Protein AF-A0A7W0L7A7-F1 (afdb_monomer_lite)

Secondary structure (DSSP, 8-state):
-PPPPEEEEEEEEEEESSTTEEEEEEE-SS---S-TTEEEEEEEEEE-SS--SS-EEEEEEEEEEESS--SEEEEEEEE-TT------EEEEEPP-

Sequence (96 aa):
MPGKPETLCVDGCVCFDDGSWTAELVEHDGPQGINPKILIIDLVVSRSDVGADVLSEVPVHYELQTSSEYDQVQVDPRDEPGSSRLVDVQEVSRAD

Structure (mmCIF, N/CA/C/O backbone):
data_AF-A0A7W0L7A7-F1
#
_entry.id   AF-A0A7W0L7A7-F1
#
loop_
_atom_site.group_PDB
_atom_site.id
_atom_site.type_symbol
_atom_site.label_atom_id
_atom_site.label_alt_id
_atom_site.label_comp_id
_atom_site.label_asym_id
_atom_site.label_entity_id
_atom_site.label_seq_id
_atom_site.pdbx_PDB_ins_code
_atom_site.Cartn_x
_atom_site.Cartn_y
_atom_site.Cartn_z
_atom_site.occupancy
_atom_site.B_iso_or_equiv
_atom_site.auth_seq_id
_atom_site.auth_comp_id
_atom_site.auth_asym_id
_atom_site.auth_atom_id
_atom_site.pdbx_PDB_model_num
ATOM 1 N N . MET A 1 1 ? -9.694 -7.646 30.119 1.00 37.44 1 MET A N 1
ATOM 2 C CA . MET A 1 1 ? -8.262 -7.291 30.251 1.00 37.44 1 MET A CA 1
ATOM 3 C C . MET A 1 1 ? -7.980 -6.292 29.144 1.00 37.44 1 MET A C 1
ATOM 5 O O . MET A 1 1 ? -8.485 -6.554 28.060 1.00 37.44 1 MET A O 1
ATOM 9 N N . PRO A 1 2 ? -7.326 -5.142 29.383 1.00 44.03 2 PRO A N 1
ATOM 10 C CA . PRO A 1 2 ? -7.075 -4.203 28.293 1.00 44.03 2 PRO A CA 1
ATOM 11 C C . PRO A 1 2 ? -6.206 -4.910 27.245 1.00 44.03 2 PRO A C 1
ATOM 13 O O . PRO A 1 2 ? -5.213 -5.547 27.603 1.00 44.03 2 PRO A O 1
ATOM 16 N N . GLY A 1 3 ? -6.712 -4.913 26.011 1.00 47.38 3 GLY A N 1
ATOM 17 C CA . GLY A 1 3 ? -6.337 -5.810 24.924 1.00 47.38 3 GLY A CA 1
ATOM 18 C C . GLY A 1 3 ? -4.851 -5.776 24.603 1.00 47.38 3 GLY A C 1
ATOM 19 O O . GLY A 1 3 ? -4.213 -4.725 24.638 1.00 47.38 3 GLY A O 1
ATOM 20 N N . LYS A 1 4 ? -4.302 -6.957 24.313 1.00 55.66 4 LYS A N 1
ATOM 21 C CA . LYS A 1 4 ? -2.989 -7.076 23.679 1.00 55.66 4 LYS A CA 1
ATOM 22 C C . LYS A 1 4 ? -3.021 -6.230 22.396 1.00 55.66 4 LYS A C 1
ATOM 24 O O . LYS A 1 4 ? -4.029 -6.314 21.701 1.00 55.66 4 LYS A O 1
ATOM 29 N N . PRO A 1 5 ? -1.982 -5.436 22.093 1.00 62.06 5 PRO A N 1
ATOM 30 C CA . PRO A 1 5 ? -1.880 -4.829 20.775 1.00 62.06 5 PRO A CA 1
ATOM 31 C C . PRO A 1 5 ? -1.882 -5.961 19.746 1.00 62.06 5 PRO A C 1
ATOM 33 O O . PRO A 1 5 ? -1.108 -6.915 19.870 1.00 62.06 5 PRO A O 1
ATOM 36 N N . GLU A 1 6 ? -2.812 -5.888 18.808 1.00 71.62 6 GLU A N 1
ATOM 37 C CA . GLU A 1 6 ? -2.889 -6.792 17.674 1.00 71.62 6 GLU A CA 1
ATOM 38 C C . GLU A 1 6 ? -1.924 -6.267 16.605 1.00 71.62 6 GLU A C 1
ATOM 40 O O . GLU A 1 6 ? -1.769 -5.055 16.418 1.00 71.62 6 GLU A O 1
ATOM 45 N N . THR A 1 7 ? -1.197 -7.175 15.957 1.00 79.31 7 THR A N 1
ATOM 46 C CA . THR A 1 7 ? -0.365 -6.815 14.809 1.00 79.31 7 THR A CA 1
ATOM 47 C C . THR A 1 7 ? -1.233 -6.955 13.572 1.00 79.31 7 THR A C 1
ATOM 49 O O . THR A 1 7 ? -1.669 -8.057 13.248 1.00 79.31 7 THR A O 1
ATOM 52 N N . LEU A 1 8 ? -1.497 -5.842 12.900 1.00 80.56 8 LEU A N 1
ATOM 53 C CA . LEU A 1 8 ? -2.156 -5.831 11.607 1.00 80.56 8 LEU A CA 1
ATOM 54 C C . LEU A 1 8 ? -1.077 -5.919 10.526 1.00 80.56 8 LEU A C 1
ATOM 56 O O . LEU A 1 8 ? -0.238 -5.026 10.423 1.00 80.56 8 LEU A O 1
ATOM 60 N N . CYS A 1 9 ? -1.103 -6.994 9.743 1.00 81.75 9 CYS A N 1
ATOM 61 C CA . CYS A 1 9 ? -0.250 -7.173 8.570 1.00 81.75 9 CYS A CA 1
ATOM 62 C C . CYS A 1 9 ? -1.063 -6.872 7.309 1.00 81.75 9 CYS A C 1
ATOM 64 O O . CYS A 1 9 ? -2.186 -7.358 7.155 1.00 81.75 9 CYS A O 1
ATOM 66 N N . VAL A 1 10 ? -0.493 -6.054 6.429 1.00 82.69 10 VAL A N 1
ATOM 67 C CA . VAL A 1 10 ? -1.008 -5.763 5.094 1.00 82.69 10 VAL A CA 1
ATOM 68 C C . VAL A 1 10 ? 0.028 -6.243 4.098 1.00 82.69 10 VAL A C 1
ATOM 70 O O . VAL A 1 10 ? 1.105 -5.662 3.976 1.00 82.69 10 VAL A O 1
ATOM 73 N N . ASP A 1 11 ? -0.321 -7.295 3.378 1.00 84.00 11 ASP A N 1
ATOM 74 C CA . ASP A 1 11 ? 0.469 -7.838 2.285 1.00 84.00 11 ASP A CA 1
ATOM 75 C C . ASP A 1 11 ? -0.207 -7.500 0.960 1.00 84.00 11 ASP A C 1
ATOM 77 O O . ASP A 1 11 ? -1.436 -7.518 0.851 1.00 84.00 11 ASP A O 1
ATOM 81 N N . GLY A 1 12 ? 0.602 -7.194 -0.047 1.00 81.94 12 GLY A N 1
ATOM 82 C CA . GLY A 1 12 ? 0.131 -6.949 -1.399 1.00 81.94 12 GLY A CA 1
ATOM 83 C C . GLY A 1 12 ? 1.237 -7.153 -2.422 1.00 81.94 12 GLY A C 1
ATOM 84 O O . GLY A 1 12 ? 2.412 -7.332 -2.095 1.00 81.94 12 GLY A O 1
ATOM 85 N N . CYS A 1 13 ? 0.862 -7.108 -3.693 1.00 80.81 13 CYS A N 1
ATOM 86 C CA . CYS A 1 13 ? 1.813 -7.135 -4.791 1.00 80.81 13 CYS A CA 1
ATOM 87 C C . CYS A 1 13 ? 1.479 -6.031 -5.788 1.00 80.81 13 CYS A C 1
ATOM 89 O O . CYS A 1 13 ? 0.312 -5.826 -6.130 1.00 80.81 13 CYS A O 1
ATOM 91 N N . VAL A 1 14 ? 2.510 -5.314 -6.231 1.00 81.81 14 VAL A N 1
ATOM 92 C CA . VAL A 1 14 ? 2.400 -4.274 -7.251 1.00 81.81 14 VAL A CA 1
ATOM 93 C C . VAL A 1 14 ? 3.118 -4.736 -8.507 1.00 81.81 14 VAL A C 1
ATOM 95 O O . VAL A 1 14 ? 4.317 -5.017 -8.484 1.00 81.81 14 VAL A O 1
ATOM 98 N N . CYS A 1 15 ? 2.389 -4.776 -9.617 1.00 79.06 15 CYS A N 1
ATOM 99 C CA . CYS A 1 15 ? 2.955 -5.096 -10.919 1.00 79.06 15 CYS A CA 1
ATOM 100 C C . CYS A 1 15 ? 3.388 -3.817 -11.638 1.00 79.06 15 CYS A C 1
ATOM 102 O O . CYS A 1 15 ? 2.580 -2.919 -11.876 1.00 79.06 15 CYS A O 1
ATOM 104 N N . PHE A 1 16 ? 4.652 -3.770 -12.045 1.00 78.69 16 PHE A N 1
ATOM 105 C CA . PHE A 1 16 ? 5.199 -2.728 -12.901 1.00 78.69 16 PHE A CA 1
ATOM 106 C C . PHE A 1 16 ? 5.576 -3.307 -14.256 1.00 78.69 16 PHE A C 1
ATOM 108 O O . PHE A 1 16 ? 6.106 -4.409 -14.353 1.00 78.69 16 PHE A O 1
ATOM 115 N N . ASP A 1 17 ? 5.363 -2.540 -15.320 1.00 77.06 17 ASP A N 1
ATOM 116 C CA . ASP A 1 17 ? 5.759 -2.954 -16.670 1.00 77.06 17 ASP A CA 1
ATOM 117 C C . ASP A 1 17 ? 7.285 -2.985 -16.890 1.00 77.06 17 ASP A C 1
ATOM 119 O O . ASP A 1 17 ? 7.740 -3.475 -17.920 1.00 77.06 17 ASP A O 1
ATOM 123 N N . ASP A 1 18 ? 8.062 -2.434 -15.956 1.00 77.00 18 ASP A N 1
ATOM 124 C CA . ASP A 1 18 ? 9.520 -2.336 -16.012 1.00 77.00 18 ASP A CA 1
ATOM 125 C C . ASP A 1 18 ? 10.117 -2.442 -14.595 1.00 77.00 18 ASP A C 1
ATOM 127 O O . ASP A 1 18 ? 9.487 -2.037 -13.616 1.00 77.00 18 ASP A O 1
ATOM 131 N N . GLY A 1 19 ? 11.340 -2.958 -14.478 1.00 76.50 19 GLY A N 1
ATOM 132 C CA . GLY A 1 19 ? 12.042 -3.160 -13.209 1.00 76.50 19 GLY A CA 1
ATOM 133 C C . GLY A 1 19 ? 12.655 -1.898 -12.601 1.00 76.50 19 GLY A C 1
ATOM 134 O O . GLY A 1 19 ? 13.304 -1.990 -11.564 1.00 76.50 19 GLY A O 1
ATOM 135 N N . SER A 1 20 ? 12.485 -0.720 -13.210 1.00 82.06 20 SER A N 1
ATOM 136 C CA . SER A 1 20 ? 12.957 0.559 -12.654 1.00 82.06 20 SER A CA 1
ATOM 137 C C . SER A 1 20 ? 12.029 1.116 -11.575 1.00 82.06 20 SER A C 1
ATOM 139 O O . SER A 1 20 ? 12.116 2.298 -11.262 1.00 82.06 20 SER A O 1
ATOM 141 N N . TRP A 1 21 ? 11.106 0.327 -11.030 1.00 81.25 21 TRP A N 1
ATOM 142 C CA . TRP A 1 21 ? 10.116 0.792 -10.064 1.00 81.25 21 TRP A CA 1
ATOM 143 C C . TRP A 1 21 ? 10.181 -0.019 -8.781 1.00 81.25 21 TRP A C 1
ATOM 145 O O . TRP A 1 21 ? 10.347 -1.237 -8.790 1.00 81.25 21 TRP A O 1
ATOM 155 N N . THR A 1 22 ? 10.031 0.686 -7.672 1.00 80.75 22 THR A N 1
ATOM 156 C CA . THR A 1 22 ? 9.926 0.128 -6.329 1.00 80.75 22 THR A CA 1
ATOM 157 C C . THR A 1 22 ? 8.663 0.661 -5.680 1.00 80.75 22 THR A C 1
ATOM 159 O O . THR A 1 22 ? 8.292 1.814 -5.901 1.00 80.75 22 THR A O 1
ATOM 162 N N . ALA A 1 23 ? 8.020 -0.175 -4.877 1.00 85.19 23 ALA A N 1
ATOM 163 C CA . ALA A 1 23 ? 6.828 0.161 -4.122 1.00 85.19 23 ALA A CA 1
ATOM 164 C C . ALA A 1 23 ? 7.076 -0.117 -2.640 1.00 85.19 23 ALA A C 1
ATOM 166 O O . ALA A 1 23 ? 7.683 -1.132 -2.300 1.00 85.19 23 ALA A O 1
ATOM 167 N N . GLU A 1 24 ? 6.585 0.761 -1.778 1.00 86.81 24 GLU A N 1
ATOM 168 C CA . GLU A 1 24 ? 6.602 0.590 -0.329 1.00 86.81 24 GLU A CA 1
ATOM 169 C C . GLU A 1 24 ? 5.263 1.053 0.249 1.00 86.81 24 GLU A C 1
ATOM 171 O O . GLU A 1 24 ? 4.696 2.049 -0.200 1.00 86.81 24 GLU A O 1
ATOM 176 N N . LEU A 1 25 ? 4.749 0.322 1.236 1.00 87.25 25 LEU A N 1
ATOM 177 C CA . LEU A 1 25 ? 3.588 0.737 2.015 1.00 87.25 25 LEU A CA 1
ATOM 178 C C . LEU A 1 25 ? 4.072 1.450 3.279 1.00 87.25 25 LEU A C 1
ATOM 180 O O . LEU A 1 25 ? 4.880 0.902 4.027 1.00 87.25 25 LEU A O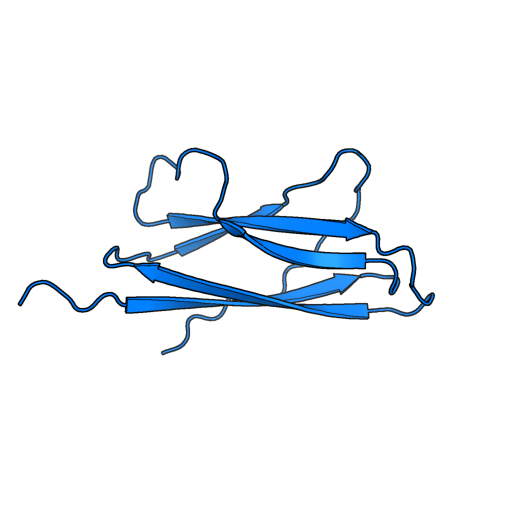 1
ATOM 184 N N . VAL A 1 26 ? 3.560 2.651 3.529 1.00 87.25 26 VAL A N 1
ATOM 185 C CA . VAL A 1 26 ? 3.935 3.481 4.680 1.00 87.25 26 VAL A CA 1
ATOM 186 C C . VAL A 1 26 ? 2.702 3.995 5.419 1.00 87.25 26 VAL A C 1
ATOM 188 O O . VAL A 1 26 ? 1.586 3.986 4.897 1.00 87.25 26 VAL A O 1
ATOM 191 N N . GLU A 1 27 ? 2.897 4.450 6.658 1.00 85.06 27 GLU A N 1
ATOM 192 C CA . GLU A 1 27 ? 1.833 5.121 7.409 1.00 85.06 27 GLU A CA 1
ATOM 193 C C . GLU A 1 27 ? 1.376 6.381 6.662 1.00 85.06 27 GLU A C 1
ATOM 195 O O . GLU A 1 27 ? 2.202 7.151 6.170 1.00 85.06 27 GLU A O 1
ATOM 200 N N . HIS A 1 28 ? 0.059 6.578 6.583 1.00 84.00 28 HIS A N 1
ATOM 201 C CA . HIS A 1 28 ? -0.512 7.747 5.928 1.00 84.00 28 HIS A CA 1
ATOM 202 C C . HIS A 1 28 ? -0.117 9.039 6.657 1.00 84.00 28 HIS A C 1
ATOM 204 O O . HIS A 1 28 ? -0.364 9.183 7.854 1.00 84.00 28 HIS A O 1
ATOM 210 N N . ASP A 1 29 ? 0.454 9.999 5.923 1.00 72.94 29 ASP A N 1
ATOM 211 C CA . ASP A 1 29 ? 0.954 11.278 6.471 1.00 72.94 29 ASP A CA 1
ATOM 212 C C . ASP A 1 29 ? -0.185 12.266 6.830 1.00 72.94 29 ASP A C 1
ATOM 214 O O . ASP A 1 29 ? 0.029 13.300 7.467 1.00 72.94 29 ASP A O 1
ATOM 218 N N . GLY A 1 30 ? -1.422 11.961 6.423 1.00 74.12 30 GLY A N 1
ATOM 219 C CA . GLY A 1 30 ? -2.616 12.771 6.659 1.00 74.12 30 GLY A CA 1
ATOM 220 C C . GLY A 1 30 ? -3.500 12.302 7.824 1.00 74.12 30 GLY A C 1
ATOM 221 O O . GLY A 1 30 ? -3.237 11.298 8.487 1.00 74.12 30 GLY A O 1
ATOM 222 N N . PRO A 1 31 ? -4.599 13.028 8.108 1.00 75.00 31 PRO A N 1
ATOM 223 C CA . PRO A 1 31 ? -5.580 12.575 9.080 1.00 75.00 31 PRO A CA 1
ATOM 224 C C . PRO A 1 31 ? -6.220 11.265 8.610 1.00 75.00 31 PRO A C 1
ATOM 226 O O . PRO A 1 31 ? -6.831 11.217 7.542 1.00 75.00 31 PRO A O 1
ATOM 229 N N . GLN A 1 32 ? -6.151 10.236 9.457 1.00 73.94 32 GLN A N 1
ATOM 230 C CA . GLN A 1 32 ? -7.001 9.051 9.338 1.00 73.94 32 GLN A CA 1
ATOM 231 C C . GLN A 1 32 ? -8.450 9.541 9.208 1.00 73.94 32 GLN A C 1
ATOM 233 O O . GLN A 1 32 ? -8.879 10.410 9.975 1.00 73.94 32 GLN A O 1
ATOM 238 N N . GLY A 1 33 ? -9.150 9.092 8.163 1.00 74.75 33 GLY A N 1
ATOM 239 C CA . GLY A 1 33 ? -10.420 9.672 7.729 1.00 74.75 33 GLY A CA 1
ATOM 240 C C . GLY A 1 33 ? -11.507 9.689 8.813 1.00 74.75 33 GLY A C 1
ATOM 241 O O . GLY A 1 33 ? -11.333 9.237 9.940 1.00 74.75 33 GLY A O 1
ATOM 242 N N . ILE A 1 34 ? -12.701 10.182 8.469 1.00 77.12 34 ILE A N 1
ATOM 243 C CA . ILE A 1 34 ? -13.813 10.316 9.436 1.00 77.12 34 ILE A CA 1
ATOM 244 C C . ILE A 1 34 ? -14.167 8.974 10.112 1.00 77.12 34 ILE A C 1
ATOM 246 O O . ILE A 1 34 ? -14.668 8.969 11.237 1.00 77.12 34 ILE A O 1
ATOM 250 N N . ASN A 1 35 ? -13.923 7.843 9.439 1.00 80.50 35 ASN A N 1
ATOM 251 C CA . ASN A 1 35 ? -14.160 6.517 9.993 1.00 80.50 35 ASN A CA 1
ATOM 252 C C . ASN A 1 35 ? -12.891 5.968 10.680 1.00 80.50 35 ASN A C 1
ATOM 254 O O . ASN A 1 35 ? -11.976 5.538 9.981 1.00 80.50 35 ASN A O 1
ATOM 258 N N . PRO A 1 36 ? -12.857 5.881 12.023 1.00 76.56 36 PRO A N 1
ATOM 259 C CA . PRO A 1 36 ? -11.688 5.405 12.765 1.00 76.56 36 PRO A CA 1
ATOM 260 C C . PRO A 1 36 ? -11.419 3.901 12.605 1.00 76.56 36 PRO A C 1
ATOM 262 O O . PRO A 1 36 ? -10.431 3.407 13.136 1.00 76.56 36 PRO A O 1
ATOM 265 N N . LYS A 1 37 ? -12.306 3.162 11.925 1.00 82.69 37 LYS A N 1
ATOM 266 C CA . LYS A 1 37 ? -12.135 1.730 11.647 1.00 82.69 37 LYS A CA 1
ATOM 267 C C . LYS A 1 37 ? -11.489 1.434 10.293 1.00 82.69 37 LYS A C 1
ATOM 269 O O . LYS A 1 37 ? -11.241 0.268 9.988 1.00 82.69 37 LYS A O 1
ATOM 274 N N . ILE A 1 38 ? -11.238 2.467 9.489 1.00 82.69 38 ILE A N 1
ATOM 275 C CA . ILE A 1 38 ? -10.505 2.353 8.230 1.00 82.69 38 ILE A CA 1
ATOM 276 C C . ILE A 1 38 ? -9.072 2.773 8.513 1.00 82.69 38 ILE A C 1
ATOM 278 O O . ILE A 1 38 ? -8.829 3.926 8.862 1.00 82.69 38 ILE A O 1
ATOM 282 N N . LEU A 1 39 ? -8.140 1.838 8.364 1.00 84.88 39 LEU A N 1
ATOM 283 C CA . LEU A 1 39 ? -6.725 2.166 8.355 1.00 84.88 39 LEU A CA 1
ATOM 284 C C . LEU A 1 39 ? -6.366 2.695 6.969 1.00 84.88 39 LEU A C 1
ATOM 286 O O . LEU A 1 39 ? -6.478 1.956 5.994 1.00 84.88 39 LEU A O 1
ATOM 290 N N . ILE A 1 40 ? -5.936 3.947 6.888 1.00 86.69 40 ILE A N 1
ATOM 291 C CA . ILE A 1 40 ? -5.380 4.518 5.663 1.00 86.69 40 ILE A CA 1
ATOM 292 C C . ILE A 1 40 ? -3.863 4.339 5.708 1.00 86.69 40 ILE A C 1
ATOM 294 O O . ILE A 1 40 ? -3.223 4.736 6.688 1.00 86.69 40 ILE A O 1
ATOM 298 N N . ILE A 1 41 ? -3.310 3.741 4.656 1.00 88.00 41 ILE A N 1
ATOM 299 C CA . ILE A 1 41 ? -1.871 3.631 4.405 1.00 88.00 41 ILE A CA 1
ATOM 300 C C . ILE A 1 41 ? -1.553 4.176 3.020 1.00 88.00 41 ILE A C 1
ATOM 302 O O . ILE A 1 41 ? -2.375 4.095 2.107 1.00 88.00 41 ILE A O 1
ATOM 306 N N . ASP A 1 42 ? -0.349 4.705 2.868 1.00 87.62 42 ASP A N 1
ATOM 307 C CA . ASP A 1 42 ? 0.117 5.258 1.607 1.00 87.62 42 ASP A CA 1
ATOM 308 C C . ASP A 1 42 ? 0.978 4.233 0.870 1.00 87.62 42 ASP A C 1
ATOM 310 O O . ASP A 1 42 ? 1.908 3.659 1.436 1.00 87.62 42 ASP A O 1
ATOM 314 N N . LEU A 1 43 ? 0.700 4.029 -0.415 1.00 85.88 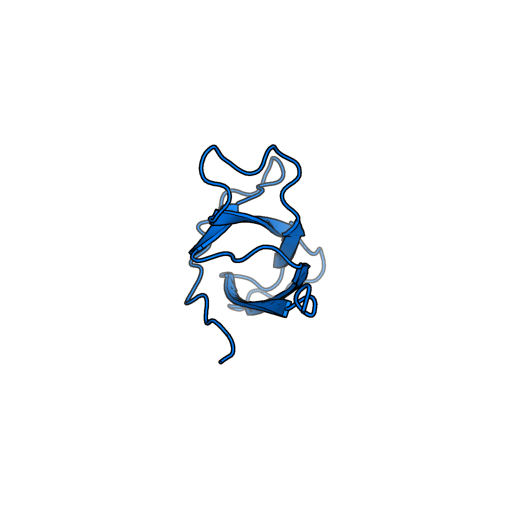43 LEU A N 1
ATOM 315 C CA . LEU A 1 43 ? 1.587 3.311 -1.321 1.00 85.88 43 LEU A CA 1
ATOM 316 C C . LEU A 1 43 ? 2.525 4.310 -1.991 1.00 85.88 43 LEU A C 1
ATOM 318 O O . LEU A 1 43 ? 2.116 5.062 -2.877 1.00 85.88 43 LEU A O 1
ATOM 322 N N . VAL A 1 44 ? 3.787 4.302 -1.582 1.00 85.06 44 VAL A N 1
ATOM 323 C CA . VAL A 1 44 ? 4.841 5.117 -2.180 1.00 85.06 44 VAL A CA 1
ATOM 324 C C . VAL A 1 44 ? 5.466 4.337 -3.322 1.00 85.06 44 VAL A C 1
ATOM 326 O O . VAL A 1 44 ? 6.042 3.268 -3.125 1.00 85.06 44 VAL A O 1
ATOM 329 N N . VAL A 1 45 ? 5.362 4.891 -4.527 1.00 83.44 45 VAL A N 1
ATOM 330 C CA . VAL A 1 45 ? 6.014 4.351 -5.718 1.00 83.44 45 VAL A CA 1
ATOM 331 C C . VAL A 1 45 ? 7.171 5.263 -6.093 1.00 83.44 45 VAL A C 1
ATOM 333 O O . VAL A 1 45 ? 6.975 6.4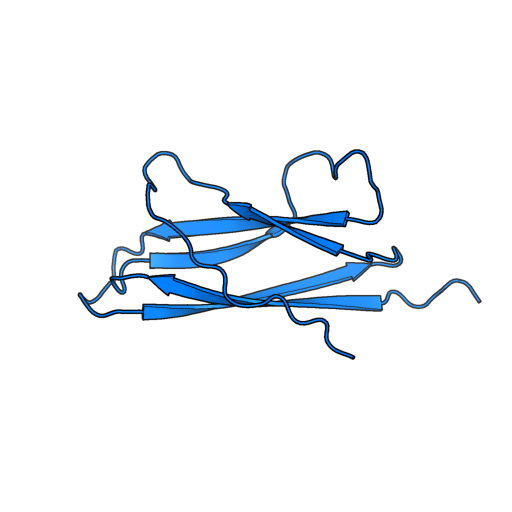40 -6.392 1.00 83.44 45 VAL A O 1
ATOM 336 N N . SER A 1 46 ? 8.375 4.704 -6.119 1.00 81.75 46 SER A N 1
ATOM 337 C CA . SER A 1 46 ? 9.597 5.427 -6.469 1.00 81.75 46 SER A CA 1
ATOM 338 C C . SER A 1 46 ? 10.298 4.755 -7.640 1.00 81.75 46 SER A C 1
ATOM 340 O O . SER A 1 46 ? 10.264 3.534 -7.802 1.00 81.75 46 SER A O 1
ATOM 342 N N . ARG A 1 47 ? 10.950 5.565 -8.475 1.00 79.19 47 ARG A N 1
ATOM 343 C CA . ARG A 1 47 ? 11.754 5.059 -9.584 1.00 79.19 47 ARG A CA 1
ATOM 344 C C . ARG A 1 47 ? 13.154 4.721 -9.082 1.00 79.19 47 ARG A C 1
ATOM 346 O O . ARG A 1 47 ? 13.847 5.580 -8.549 1.00 79.19 47 ARG A O 1
ATOM 353 N N . SER A 1 48 ? 13.574 3.484 -9.287 1.00 73.31 48 SER A N 1
ATOM 354 C CA . SER A 1 48 ? 14.951 3.045 -9.113 1.00 73.31 48 SER A CA 1
ATOM 355 C C . SER A 1 48 ? 15.738 3.252 -10.407 1.00 73.31 48 SER A C 1
ATOM 357 O O . SER A 1 48 ? 15.304 2.846 -11.481 1.00 73.31 48 SER A O 1
ATOM 359 N N . ASP A 1 49 ? 16.933 3.841 -10.314 1.00 69.00 49 ASP A N 1
ATOM 360 C CA . ASP A 1 49 ? 17.845 4.026 -11.459 1.00 69.00 49 ASP A CA 1
ATOM 361 C C . ASP A 1 49 ? 18.455 2.705 -11.974 1.00 69.00 49 ASP A C 1
ATOM 363 O O . ASP A 1 49 ? 19.153 2.677 -12.989 1.00 69.00 49 ASP A O 1
ATOM 367 N N . VAL A 1 50 ? 18.205 1.600 -11.268 1.00 65.31 50 VAL A N 1
ATOM 368 C CA . VAL A 1 50 ? 18.692 0.258 -11.588 1.00 65.31 50 VAL A CA 1
ATOM 369 C C . VAL A 1 50 ? 17.488 -0.616 -11.925 1.00 65.31 50 VAL A C 1
ATOM 371 O O . VAL A 1 50 ? 16.959 -1.306 -11.061 1.00 65.31 50 VAL A O 1
ATOM 374 N N . GLY A 1 51 ? 17.040 -0.559 -13.176 1.00 61.66 51 GLY A N 1
ATOM 375 C CA . GLY A 1 51 ? 15.918 -1.353 -13.670 1.00 61.66 51 GLY A CA 1
ATOM 376 C C . GLY A 1 51 ? 16.243 -2.065 -14.975 1.00 61.66 51 GLY A C 1
ATOM 377 O O . GLY A 1 51 ? 17.034 -1.581 -15.785 1.00 61.66 51 GLY A O 1
ATOM 378 N N . ALA A 1 52 ? 15.652 -3.241 -15.159 1.00 62.62 52 ALA A N 1
ATOM 379 C CA . ALA A 1 52 ? 15.637 -3.953 -16.430 1.00 62.62 52 ALA A CA 1
ATOM 380 C C . ALA A 1 52 ? 14.242 -3.821 -17.059 1.00 62.62 52 ALA A C 1
ATOM 382 O O . ALA A 1 52 ? 13.271 -3.943 -16.317 1.00 62.62 52 ALA A O 1
ATOM 383 N N . ASP A 1 53 ? 14.172 -3.665 -18.391 1.00 65.50 53 ASP A N 1
ATOM 384 C CA . ASP A 1 53 ? 12.952 -3.674 -19.237 1.00 65.50 53 ASP A CA 1
ATOM 385 C C . ASP A 1 53 ? 12.242 -5.038 -19.215 1.00 65.50 53 ASP A C 1
ATOM 387 O O . ASP A 1 53 ? 12.115 -5.743 -20.218 1.00 65.50 53 ASP A O 1
ATOM 391 N N . VAL A 1 54 ? 11.820 -5.454 -18.028 1.00 69.75 54 VAL A N 1
ATOM 392 C CA . VAL A 1 54 ? 11.045 -6.659 -17.764 1.00 69.75 54 VAL A CA 1
ATOM 393 C C . VAL A 1 54 ? 9.949 -6.329 -16.764 1.00 69.75 54 VAL A C 1
ATOM 395 O O . VAL A 1 54 ? 10.157 -5.556 -15.830 1.00 69.75 54 VAL A O 1
ATOM 398 N N . LEU A 1 55 ? 8.786 -6.949 -16.965 1.00 71.56 55 LEU A N 1
ATOM 399 C CA . LEU A 1 55 ? 7.674 -6.866 -16.029 1.00 71.56 55 LEU A CA 1
ATOM 400 C C . LEU A 1 55 ? 8.150 -7.334 -14.650 1.00 71.56 55 LEU A C 1
ATOM 402 O O . LEU A 1 55 ? 8.723 -8.419 -14.524 1.00 71.56 55 LEU A O 1
ATOM 406 N N . SER A 1 56 ? 7.949 -6.487 -13.647 1.00 77.06 56 SER A N 1
ATOM 407 C CA . SER A 1 56 ? 8.468 -6.673 -12.299 1.00 77.06 56 SER A CA 1
ATOM 408 C C . SER A 1 56 ? 7.318 -6.675 -11.306 1.00 77.06 56 SER A C 1
ATOM 410 O O . SER A 1 56 ? 6.546 -5.721 -11.228 1.00 77.06 56 SER A O 1
ATOM 412 N N . GLU A 1 57 ? 7.215 -7.756 -10.545 1.00 82.06 57 GLU A N 1
ATOM 413 C CA . GLU A 1 57 ? 6.286 -7.889 -9.427 1.00 82.06 57 GLU A CA 1
ATOM 414 C C . GLU A 1 57 ? 7.027 -7.488 -8.152 1.00 82.06 57 GLU A C 1
ATOM 416 O O . GLU A 1 57 ? 8.007 -8.126 -7.761 1.00 82.06 57 GLU A O 1
ATOM 421 N N . VAL A 1 58 ? 6.590 -6.401 -7.521 1.00 83.19 58 VAL A N 1
ATOM 422 C CA . VAL A 1 58 ? 7.187 -5.895 -6.287 1.00 83.19 58 VAL A CA 1
ATOM 423 C C . VAL A 1 58 ? 6.263 -6.262 -5.128 1.00 83.19 58 VAL A C 1
ATOM 425 O O . VAL A 1 58 ? 5.164 -5.706 -5.029 1.00 83.19 58 VAL A O 1
ATOM 428 N N . PRO A 1 59 ? 6.655 -7.219 -4.265 1.00 83.50 59 PRO A N 1
ATOM 429 C CA . PRO A 1 59 ? 5.891 -7.518 -3.065 1.00 83.50 59 PRO A CA 1
ATOM 430 C C . PRO A 1 59 ? 5.989 -6.335 -2.101 1.00 8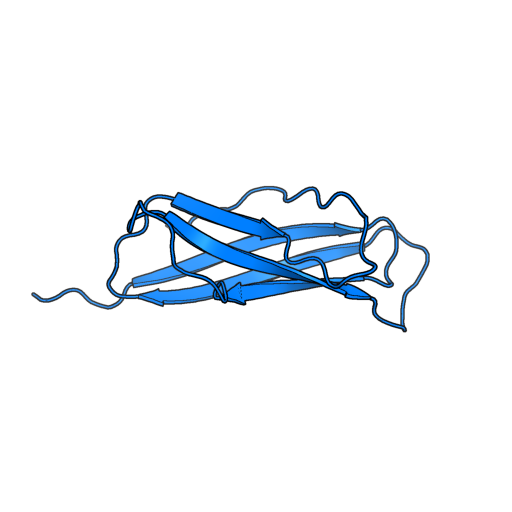3.50 59 PRO A C 1
ATOM 432 O O . PRO A 1 59 ? 7.078 -5.810 -1.863 1.00 83.50 59 PRO A O 1
ATOM 435 N N . VAL A 1 60 ? 4.854 -5.936 -1.538 1.00 85.81 60 VAL A N 1
ATOM 436 C CA . VAL A 1 60 ? 4.769 -4.898 -0.512 1.00 85.81 60 VAL A CA 1
ATOM 437 C C . VAL A 1 60 ? 4.210 -5.494 0.769 1.00 85.81 60 VAL A C 1
ATOM 439 O O . VAL A 1 60 ? 3.286 -6.304 0.741 1.00 85.81 60 VAL A O 1
ATOM 442 N N . HIS A 1 61 ? 4.794 -5.094 1.892 1.00 86.06 61 HIS A N 1
ATOM 443 C CA . HIS A 1 61 ? 4.422 -5.572 3.214 1.00 86.06 61 HIS A CA 1
ATOM 444 C C . HIS A 1 61 ? 4.425 -4.404 4.191 1.00 86.06 61 HIS A C 1
ATOM 446 O O . HIS A 1 61 ? 5.362 -3.604 4.198 1.00 86.06 61 HIS A O 1
ATOM 452 N N . TYR A 1 62 ? 3.391 -4.321 5.017 1.00 86.44 62 TYR A N 1
ATOM 453 C CA . TYR A 1 62 ? 3.266 -3.323 6.066 1.00 86.44 62 TYR A CA 1
ATOM 454 C C . TYR A 1 62 ? 2.746 -3.965 7.344 1.00 86.44 62 TYR A C 1
ATOM 456 O O . TYR A 1 62 ? 1.730 -4.656 7.335 1.00 86.44 62 TYR A O 1
ATOM 464 N N . GLU A 1 63 ? 3.428 -3.703 8.454 1.00 86.12 63 GLU A N 1
ATOM 465 C CA . GLU A 1 63 ? 3.030 -4.171 9.778 1.00 86.12 63 GLU A CA 1
ATOM 466 C C . GLU A 1 63 ? 2.735 -2.980 10.676 1.00 86.12 63 GLU A C 1
ATOM 468 O O . GLU A 1 63 ? 3.565 -2.086 10.846 1.00 86.12 63 GLU A O 1
ATOM 473 N N . LEU A 1 64 ? 1.569 -3.007 11.313 1.00 83.44 64 LEU A N 1
ATOM 474 C CA . LEU A 1 64 ? 1.170 -2.015 12.295 1.00 83.44 64 LEU A CA 1
ATOM 475 C C . LEU A 1 64 ? 0.804 -2.696 13.607 1.00 83.44 64 LEU A C 1
ATOM 477 O O . LEU A 1 64 ? -0.146 -3.472 13.684 1.00 83.44 64 LEU A O 1
ATOM 481 N N . GLN A 1 65 ? 1.526 -2.356 14.671 1.00 83.00 65 GLN A N 1
ATOM 482 C CA . GLN A 1 65 ? 1.155 -2.762 16.023 1.00 83.00 65 GLN A CA 1
ATOM 483 C C . GLN A 1 65 ? 0.166 -1.753 16.595 1.00 83.00 65 GLN A C 1
ATOM 485 O O . GLN A 1 65 ? 0.534 -0.623 16.915 1.00 83.00 65 GLN A O 1
ATOM 490 N N . T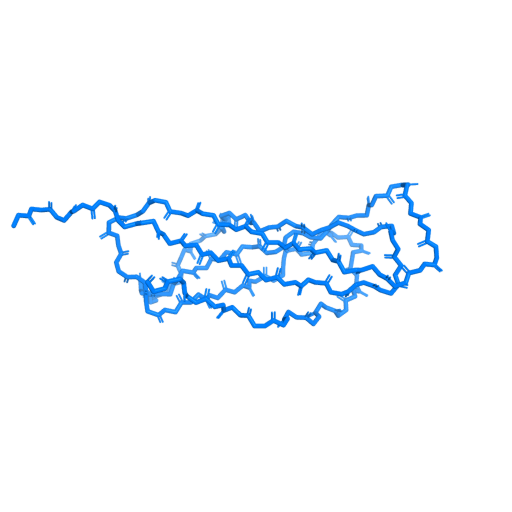HR A 1 66 ? -1.090 -2.158 16.748 1.00 78.00 66 THR A N 1
ATOM 491 C CA . THR A 1 66 ? -2.146 -1.264 17.224 1.00 78.00 66 THR A CA 1
ATOM 492 C C . THR A 1 66 ? -3.086 -1.965 18.196 1.00 78.00 66 THR A C 1
ATOM 494 O O . THR A 1 66 ? -3.275 -3.174 18.166 1.00 78.00 66 THR A O 1
ATOM 497 N N . SER A 1 67 ? -3.665 -1.203 19.118 1.00 75.44 67 SER A N 1
ATOM 498 C CA . SER A 1 67 ? -4.786 -1.664 19.945 1.00 75.44 67 SER A CA 1
ATOM 499 C C . SER A 1 67 ? -6.143 -1.269 19.354 1.00 75.44 67 SER A C 1
ATOM 501 O O . SER A 1 67 ? -7.178 -1.549 19.958 1.00 75.44 67 SER A O 1
ATOM 503 N N . SER A 1 68 ? -6.138 -0.586 18.205 1.00 79.69 68 SER A N 1
ATOM 504 C CA . SER A 1 68 ? -7.330 -0.200 17.459 1.00 79.69 68 SER A CA 1
ATOM 505 C C . SER A 1 68 ? -7.803 -1.340 16.565 1.00 79.69 68 SER A C 1
ATOM 507 O O . SER A 1 68 ? -7.020 -1.938 15.834 1.00 79.69 68 SER A O 1
ATOM 509 N N . GLU A 1 69 ? -9.106 -1.596 16.585 1.00 74.06 69 GLU A N 1
ATOM 510 C CA . GLU A 1 69 ? -9.735 -2.571 15.698 1.00 74.06 69 GLU A CA 1
ATOM 511 C C . GLU A 1 69 ? -10.050 -1.907 14.350 1.00 74.06 69 GLU A C 1
ATOM 513 O O . GLU A 1 69 ? -10.974 -1.093 14.247 1.00 74.06 69 GLU A O 1
ATOM 518 N N . TYR A 1 70 ? -9.287 -2.258 13.315 1.00 79.25 70 TYR A N 1
ATOM 519 C CA . TYR A 1 70 ? -9.551 -1.837 11.939 1.00 79.25 70 TYR A CA 1
ATOM 520 C C . TYR A 1 70 ? -10.342 -2.924 11.196 1.00 79.25 70 TYR A C 1
ATOM 522 O O . TYR A 1 70 ? -9.912 -4.075 11.103 1.00 79.25 70 TYR A O 1
ATOM 530 N N . ASP A 1 71 ? -11.500 -2.585 10.622 1.00 80.69 71 ASP A N 1
ATOM 531 C CA . ASP A 1 71 ? -12.320 -3.509 9.811 1.00 80.69 71 ASP A CA 1
ATOM 532 C C . ASP A 1 71 ? -12.083 -3.373 8.300 1.00 80.69 71 ASP A C 1
ATOM 534 O O . ASP A 1 71 ? -12.424 -4.277 7.534 1.00 80.69 71 ASP A O 1
ATOM 538 N N . GLN A 1 72 ? -11.364 -2.327 7.898 1.00 79.56 72 GLN A N 1
ATOM 539 C CA . GLN A 1 72 ? -10.983 -2.085 6.518 1.00 79.56 72 GLN A CA 1
ATOM 540 C C . GLN A 1 72 ? -9.593 -1.443 6.447 1.00 79.56 72 GLN A C 1
ATOM 542 O O . GLN A 1 72 ? -9.195 -0.695 7.339 1.00 79.56 72 GLN A O 1
ATOM 547 N N . VAL A 1 73 ? -8.864 -1.739 5.372 1.00 83.81 73 VAL A N 1
ATOM 548 C CA . VAL A 1 73 ? -7.628 -1.045 4.998 1.00 83.81 73 VAL A CA 1
ATOM 549 C C . VAL A 1 73 ? -7.892 -0.323 3.682 1.00 83.81 73 VAL A C 1
ATOM 551 O O . VAL A 1 73 ? -8.452 -0.910 2.755 1.00 83.81 73 VAL A O 1
ATOM 554 N N . GLN A 1 74 ? -7.531 0.950 3.618 1.00 84.94 74 GLN A N 1
ATOM 555 C CA . GLN A 1 74 ? -7.530 1.758 2.411 1.00 84.94 74 GLN A CA 1
ATOM 556 C C . GLN A 1 74 ? -6.079 2.072 2.063 1.00 84.94 74 GLN A C 1
ATOM 558 O O . GLN A 1 74 ? -5.334 2.577 2.898 1.00 84.94 74 GLN A O 1
ATOM 563 N N . VAL A 1 75 ? -5.693 1.753 0.833 1.00 83.25 75 VAL A N 1
ATOM 564 C CA . VAL A 1 75 ? -4.366 2.059 0.306 1.00 83.25 75 VAL A CA 1
ATOM 565 C C . VAL A 1 75 ? -4.519 3.230 -0.647 1.00 83.25 75 VAL A C 1
ATOM 567 O O . VAL A 1 75 ? -5.150 3.080 -1.694 1.00 83.25 75 VAL A O 1
ATOM 570 N N . ASP A 1 76 ? -3.969 4.380 -0.279 1.00 84.00 76 ASP A N 1
ATOM 571 C CA . ASP A 1 76 ? -3.962 5.556 -1.138 1.00 84.00 76 ASP A CA 1
ATOM 572 C C . ASP A 1 76 ? -2.627 5.626 -1.897 1.00 84.00 76 ASP A C 1
ATOM 574 O O . ASP A 1 76 ? -1.557 5.490 -1.301 1.00 84.00 76 ASP A O 1
ATOM 578 N N . PRO A 1 77 ? -2.642 5.807 -3.229 1.00 78.06 77 PRO A N 1
ATOM 579 C CA . PRO A 1 77 ? -1.412 6.015 -3.974 1.00 78.06 77 PRO A CA 1
ATOM 580 C C . PRO A 1 77 ? -0.817 7.372 -3.587 1.00 78.06 77 PRO A C 1
ATOM 582 O O . PRO A 1 77 ? -1.425 8.424 -3.802 1.00 78.06 77 PRO A O 1
ATOM 585 N N . ARG A 1 78 ? 0.396 7.353 -3.034 1.00 75.00 78 ARG A N 1
ATOM 586 C CA . ARG A 1 78 ? 1.191 8.555 -2.791 1.00 75.00 78 ARG A CA 1
ATOM 587 C C . ARG A 1 78 ? 2.158 8.721 -3.950 1.00 75.00 78 ARG A C 1
ATOM 589 O O . ARG A 1 78 ? 3.309 8.291 -3.896 1.00 75.00 78 ARG A O 1
ATOM 596 N N . ASP A 1 79 ? 1.660 9.337 -5.016 1.00 61.78 79 ASP A N 1
ATOM 597 C CA . ASP A 1 79 ? 2.486 9.701 -6.161 1.00 61.78 79 ASP A CA 1
ATOM 598 C C . 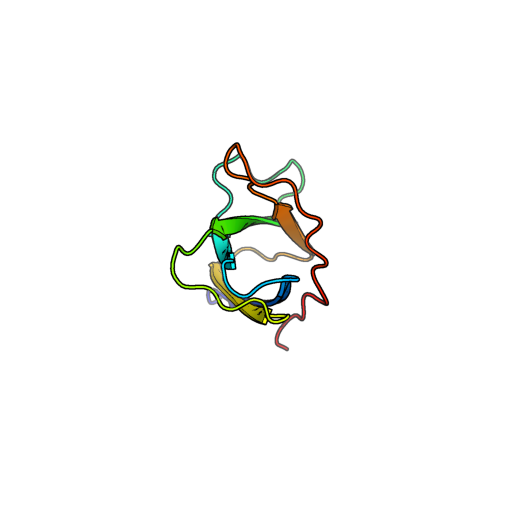ASP A 1 79 ? 3.460 10.818 -5.770 1.00 61.78 79 ASP A C 1
ATOM 600 O O . ASP A 1 79 ? 3.063 11.927 -5.397 1.00 61.78 79 ASP A O 1
ATOM 604 N N . GLU A 1 80 ? 4.758 10.559 -5.919 1.00 56.81 80 GLU A N 1
ATOM 605 C CA . GLU A 1 80 ? 5.706 11.654 -6.069 1.00 56.81 80 GLU A CA 1
ATOM 606 C C . GLU A 1 80 ? 5.429 12.371 -7.405 1.00 56.81 80 GLU A C 1
ATOM 608 O O . GLU A 1 80 ? 5.113 11.719 -8.410 1.00 56.81 80 GLU A O 1
ATOM 613 N N . PRO A 1 81 ? 5.528 13.713 -7.465 1.00 44.34 81 PRO A N 1
ATOM 614 C CA . PRO A 1 81 ? 5.247 14.468 -8.683 1.00 44.34 81 PRO A CA 1
ATOM 615 C C . PRO A 1 81 ? 6.146 13.994 -9.837 1.00 44.34 81 PRO A C 1
ATOM 617 O O . PRO A 1 81 ? 7.333 14.311 -9.887 1.00 44.34 81 PRO A O 1
ATOM 620 N N . GLY A 1 82 ? 5.566 13.233 -10.773 1.00 46.25 82 GLY A N 1
ATOM 621 C CA . GLY A 1 82 ? 6.272 12.604 -11.898 1.00 46.25 82 GLY A CA 1
ATOM 622 C C . GLY A 1 82 ? 5.934 11.125 -12.124 1.00 46.25 82 GLY A C 1
ATOM 623 O O . GLY A 1 82 ? 6.230 10.604 -13.200 1.00 46.25 82 GLY A O 1
ATOM 624 N N . SER A 1 83 ? 5.287 10.463 -11.161 1.00 44.00 83 SER A N 1
ATOM 625 C CA . SER A 1 83 ? 4.754 9.112 -11.328 1.00 44.00 83 SER A CA 1
ATOM 626 C C . SER A 1 83 ? 3.326 9.202 -11.874 1.00 44.00 83 SER A C 1
ATOM 628 O O . SER A 1 83 ? 2.461 9.884 -11.337 1.00 44.00 83 SER A O 1
ATOM 630 N N . SER A 1 84 ? 3.092 8.648 -13.057 1.00 39.59 84 SER A N 1
ATOM 631 C CA . SER A 1 84 ? 1.779 8.624 -13.712 1.00 39.59 84 SER A CA 1
ATOM 632 C C . SER A 1 84 ? 1.595 7.233 -14.281 1.00 39.59 84 SER A C 1
ATOM 634 O O . SER A 1 84 ? 1.649 7.038 -15.496 1.00 39.59 84 SER A O 1
ATOM 636 N N . ARG A 1 85 ? 1.482 6.233 -13.407 1.00 49.12 85 ARG A N 1
ATOM 637 C CA . ARG A 1 85 ? 1.246 4.862 -13.852 1.00 49.12 85 ARG A CA 1
ATOM 638 C C . ARG A 1 85 ? 0.249 4.162 -12.943 1.00 49.12 85 ARG A C 1
ATOM 640 O O . ARG A 1 85 ? 0.308 4.282 -11.728 1.00 49.12 85 ARG A O 1
ATOM 647 N N . LEU A 1 86 ? -0.692 3.478 -13.589 1.00 45.41 86 LEU A N 1
ATOM 648 C CA . LEU A 1 86 ? -1.740 2.682 -12.963 1.00 45.41 86 LEU A CA 1
ATOM 649 C C . LEU A 1 86 ? -1.089 1.584 -12.118 1.00 45.41 86 LEU A C 1
ATOM 651 O O . LEU A 1 86 ? -0.404 0.722 -12.661 1.00 45.41 86 LEU A O 1
ATOM 655 N N . VAL A 1 87 ? -1.301 1.642 -10.808 1.00 51.09 87 VAL A N 1
ATOM 656 C CA . VAL A 1 87 ? -0.929 0.580 -9.875 1.00 51.09 87 VAL A CA 1
ATOM 657 C C . VAL A 1 87 ? -2.141 -0.339 -9.748 1.00 51.09 87 VAL A C 1
ATOM 659 O O . VAL A 1 87 ? -3.161 0.054 -9.183 1.00 51.09 87 VAL A O 1
ATOM 662 N N . ASP A 1 88 ? -2.053 -1.545 -10.306 1.00 50.09 88 ASP A N 1
ATOM 663 C CA . ASP A 1 88 ? -3.023 -2.605 -10.027 1.00 50.09 88 ASP A CA 1
ATOM 664 C C . ASP A 1 88 ? -2.592 -3.275 -8.713 1.00 50.09 88 ASP A C 1
ATOM 666 O O . ASP A 1 88 ? -1.592 -3.992 -8.673 1.00 50.09 88 ASP A O 1
ATOM 670 N N . VAL A 1 89 ? -3.270 -2.943 -7.610 1.00 52.50 89 VAL A N 1
ATOM 671 C CA . VAL A 1 89 ? -3.012 -3.550 -6.296 1.00 52.50 89 VAL A CA 1
ATOM 672 C C . VAL A 1 89 ? -3.842 -4.825 -6.208 1.00 52.50 89 VAL A C 1
ATOM 674 O O . VAL A 1 89 ? -5.053 -4.771 -5.975 1.00 52.50 89 VAL A O 1
ATOM 677 N N . GLN A 1 90 ? -3.201 -5.977 -6.412 1.00 42.69 90 GLN A N 1
ATOM 678 C CA . GLN A 1 90 ? -3.862 -7.270 -6.260 1.00 42.69 90 GLN A CA 1
ATOM 679 C C . GLN A 1 90 ? -3.857 -7.699 -4.787 1.00 42.69 90 GLN A C 1
ATOM 681 O O . GLN A 1 90 ? -2.824 -8.049 -4.229 1.00 42.69 90 GLN A O 1
ATOM 686 N N . GLU A 1 91 ? -5.061 -7.656 -4.211 1.00 46.47 91 GLU A N 1
ATOM 687 C CA . GLU A 1 91 ? -5.535 -8.349 -3.004 1.00 46.47 91 GLU A CA 1
ATOM 688 C C . GLU A 1 91 ? -4.821 -8.046 -1.671 1.00 46.47 91 GLU A C 1
ATOM 690 O O . GLU A 1 91 ? -3.754 -8.563 -1.361 1.00 46.47 91 GLU A O 1
ATOM 695 N N . VAL A 1 92 ? -5.505 -7.270 -0.820 1.00 47.94 92 VAL A N 1
ATOM 696 C CA . VAL A 1 92 ? -5.163 -7.089 0.597 1.00 47.94 92 VAL A CA 1
ATOM 697 C C . VAL A 1 92 ? -5.753 -8.251 1.398 1.00 47.94 92 VAL A C 1
ATOM 699 O O . VAL A 1 92 ? -6.968 -8.319 1.596 1.00 47.94 92 VAL A O 1
ATOM 702 N N . SER A 1 93 ? -4.902 -9.160 1.870 1.00 45.75 93 SER A N 1
ATOM 703 C CA . SER A 1 93 ? -5.313 -10.275 2.731 1.00 45.75 93 SER A CA 1
ATOM 704 C C . SER A 1 93 ? -5.068 -9.949 4.204 1.00 45.75 93 SER A C 1
ATOM 706 O O . SER A 1 93 ? -3.989 -9.496 4.572 1.00 45.75 93 SER A O 1
ATOM 708 N N . ARG A 1 94 ? -6.065 -10.200 5.061 1.00 40.81 94 ARG A N 1
ATOM 709 C CA . ARG A 1 94 ? -5.894 -10.195 6.522 1.00 40.81 94 ARG A CA 1
ATOM 710 C C . ARG A 1 94 ? -5.277 -11.530 6.932 1.00 40.81 94 ARG A C 1
ATOM 712 O O . ARG A 1 94 ? -5.809 -12.570 6.550 1.00 40.81 94 ARG A O 1
ATOM 719 N N . ALA A 1 95 ? -4.188 -11.506 7.693 1.00 39.84 95 ALA A N 1
ATOM 720 C CA . ALA A 1 95 ? -3.688 -12.712 8.343 1.00 39.84 95 ALA A CA 1
ATOM 721 C C . ALA A 1 95 ? -4.637 -13.090 9.500 1.00 39.84 95 ALA A C 1
ATOM 723 O O . ALA A 1 95 ? -4.844 -12.279 10.404 1.00 39.84 95 ALA A O 1
ATOM 724 N N . ASP A 1 96 ? -5.247 -14.277 9.407 1.00 35.72 96 ASP A N 1
ATOM 725 C CA . ASP A 1 96 ? -6.090 -14.926 10.433 1.00 35.72 96 ASP A CA 1
ATOM 726 C C . ASP A 1 96 ? -5.254 -15.436 11.626 1.00 35.72 96 ASP A C 1
ATOM 728 O O . ASP A 1 96 ? -4.125 -15.940 11.392 1.00 35.72 96 ASP A O 1
#

pLDDT: mean 71.91, std 15.16, range [35.72, 88.0]

Radius of gyration: 15.0 Å; chains: 1; bounding box: 33×29×50 Å

Foldseek 3Di:
DQDFFDKWKWKWKWKDQKFQKAWEKAQDPDDPDPDQQEREIEIEMDGHPDMGNHIDIHIYMDIDGGSDHHPHYHYHYPDDVPDDDDTPIPDTDTDD